Protein AF-A0A166ME03-F1 (afdb_monomer_lite)

Foldseek 3Di:
DDPVVVVVVVVVVVVVVVVVVVVVVVVVVVVVVVVVVVVVVVVVVVVVVVVVVVVVVVVVVVVVVVVVVVVVVVVPPPVCVVPPDLVVLLVVLLVVLPVLDDDDPPPPCVVSVVVLCCVLVVQLVPDVSSVVSSVVNVSSNPDDDDDD

Secondary structure (DSSP, 8-state):
--HHHHHHHHHHHHHHHHHHHHHHHHHHHHHHHHHHHHHHHHHHHHHHHHHHHHHHHHHHHHHHHHHHHHHHHHHS-HHHHHH--HHHHHHHHHHHHHHS----TTS--HHHHHHHHHHHHHHHHS-HHHHHHHHH-GGG----PPP-

Structure (mmCIF, N/CA/C/O backbone):
data_AF-A0A166ME03-F1
#
_entry.id   AF-A0A166ME03-F1
#
loop_
_atom_site.group_PDB
_atom_site.id
_atom_site.type_symbol
_atom_site.label_atom_id
_atom_site.label_alt_id
_atom_site.label_comp_id
_atom_site.label_asym_id
_atom_site.label_entity_id
_atom_site.label_seq_id
_atom_site.pdbx_PDB_ins_code
_atom_site.Cartn_x
_atom_site.Cartn_y
_atom_site.Cartn_z
_atom_site.occupancy
_atom_site.B_iso_or_equiv
_atom_site.auth_seq_id
_atom_site.auth_comp_id
_atom_site.auth_asym_id
_atom_site.auth_atom_id
_atom_site.pdbx_PDB_model_num
ATOM 1 N N . MET A 1 1 ? -50.624 6.419 66.076 1.00 56.12 1 MET A N 1
ATOM 2 C CA . MET A 1 1 ? -50.451 5.792 64.743 1.00 56.12 1 MET A CA 1
ATOM 3 C C . MET A 1 1 ? -50.716 4.304 64.876 1.00 56.12 1 MET A C 1
ATOM 5 O O . MET A 1 1 ? -50.136 3.692 65.764 1.00 56.12 1 MET A O 1
ATOM 9 N N . SER A 1 2 ? -51.625 3.748 64.070 1.00 80.06 2 SER A N 1
ATOM 10 C CA . SER A 1 2 ? -52.005 2.329 64.152 1.00 80.06 2 SER A CA 1
ATOM 11 C C . SER A 1 2 ? -50.933 1.428 63.527 1.00 80.06 2 SER A C 1
ATOM 13 O O . SER A 1 2 ? -50.274 1.818 62.563 1.00 80.06 2 SER A O 1
ATOM 15 N N . ARG A 1 3 ? -50.761 0.220 64.073 1.00 86.38 3 ARG A N 1
ATOM 16 C CA . ARG A 1 3 ? -49.747 -0.772 63.669 1.00 86.38 3 ARG A CA 1
ATOM 17 C C . ARG A 1 3 ? -49.848 -1.164 62.189 1.00 86.38 3 ARG A C 1
ATOM 19 O O . ARG A 1 3 ? -48.831 -1.476 61.577 1.00 86.38 3 ARG A O 1
ATOM 26 N N . ASP A 1 4 ? -51.045 -1.100 61.616 1.00 88.31 4 ASP A N 1
ATOM 27 C CA . ASP A 1 4 ? -51.283 -1.435 60.208 1.00 88.31 4 ASP A CA 1
ATOM 28 C C . ASP A 1 4 ? -50.715 -0.385 59.244 1.00 88.31 4 ASP A C 1
ATOM 30 O O . ASP A 1 4 ? -50.128 -0.745 58.229 1.00 88.31 4 ASP A O 1
ATOM 34 N N . MET A 1 5 ? -50.737 0.898 59.621 1.00 89.81 5 MET A N 1
ATOM 35 C CA . MET A 1 5 ? -50.171 1.987 58.811 1.00 89.81 5 MET A CA 1
ATOM 36 C C . MET A 1 5 ? -48.642 1.874 58.671 1.00 89.81 5 MET A C 1
ATOM 38 O O . MET A 1 5 ? -48.070 2.222 57.640 1.00 89.81 5 MET A O 1
ATOM 42 N N . LEU A 1 6 ? -47.960 1.371 59.709 1.00 91.25 6 LEU A N 1
ATOM 43 C CA . LEU A 1 6 ? -46.517 1.114 59.656 1.00 91.25 6 LEU A CA 1
ATOM 44 C C . LEU A 1 6 ? -46.185 -0.067 58.740 1.00 91.25 6 LEU A C 1
ATOM 46 O O . LEU A 1 6 ? -45.210 0.011 57.999 1.00 91.25 6 LEU A O 1
ATOM 50 N N . LYS A 1 7 ? -46.998 -1.133 58.754 1.00 93.06 7 LYS A N 1
ATOM 51 C CA . LYS A 1 7 ? -46.811 -2.289 57.862 1.00 93.06 7 LYS A CA 1
ATOM 52 C C . LYS A 1 7 ? -46.992 -1.909 56.397 1.00 93.06 7 LYS A C 1
ATOM 54 O O . LYS A 1 7 ? -46.183 -2.307 55.569 1.00 93.06 7 LYS A O 1
ATOM 59 N N . GLU A 1 8 ? -48.021 -1.124 56.092 1.00 93.00 8 GLU A N 1
ATOM 60 C CA . GLU A 1 8 ? -48.307 -0.675 54.727 1.00 93.00 8 GLU A CA 1
ATOM 61 C C . GLU A 1 8 ? -47.175 0.205 54.178 1.00 93.00 8 GLU A C 1
ATOM 63 O O . GLU A 1 8 ? -46.701 0.001 53.062 1.00 93.00 8 GLU A O 1
ATOM 68 N N . ARG A 1 9 ? -46.649 1.116 55.007 1.00 93.00 9 ARG A N 1
ATOM 69 C CA . ARG A 1 9 ? -45.499 1.952 54.640 1.00 93.00 9 ARG A CA 1
ATOM 70 C C . ARG A 1 9 ? -44.211 1.146 54.456 1.00 93.00 9 ARG A C 1
ATOM 72 O O . ARG A 1 9 ? -43.416 1.473 53.580 1.00 93.00 9 ARG A O 1
ATOM 79 N N . LEU A 1 10 ? -44.005 0.104 55.260 1.00 95.00 10 LEU A N 1
ATOM 80 C CA . LEU A 1 10 ? -42.848 -0.785 55.139 1.00 95.00 10 LEU A CA 1
ATOM 81 C C . LEU A 1 10 ? -42.929 -1.606 53.844 1.00 95.00 10 LEU A C 1
ATOM 83 O O . LEU A 1 10 ? -41.978 -1.608 53.072 1.00 95.00 10 LEU A O 1
ATOM 87 N N . ALA A 1 11 ? -44.100 -2.168 53.529 1.00 94.31 11 ALA A N 1
ATOM 88 C CA . ALA A 1 11 ? -44.339 -2.876 52.270 1.00 94.31 11 ALA A CA 1
ATOM 89 C C . ALA A 1 11 ? -44.170 -1.970 51.035 1.00 94.31 11 ALA A C 1
ATOM 91 O O . ALA A 1 11 ? -43.613 -2.395 50.020 1.00 94.31 11 ALA A O 1
ATOM 92 N N . PHE A 1 12 ? -44.620 -0.715 51.122 1.00 96.06 12 PHE A N 1
ATOM 93 C CA . PHE A 1 12 ? -44.413 0.282 50.073 1.00 96.06 12 PHE A CA 1
ATOM 94 C C . PHE A 1 12 ? -42.925 0.594 49.860 1.00 96.06 12 PHE A C 1
ATOM 96 O O . PHE A 1 12 ? -42.452 0.587 48.722 1.00 96.06 12 PHE A O 1
ATOM 103 N N . ASN A 1 13 ? -42.178 0.816 50.944 1.00 95.81 13 ASN A N 1
ATOM 104 C CA . ASN A 1 13 ? -40.739 1.061 50.877 1.00 95.81 13 ASN A CA 1
ATOM 105 C C . ASN A 1 13 ? -39.975 -0.147 50.315 1.00 95.81 13 ASN A C 1
ATOM 107 O O . ASN A 1 13 ? -39.111 0.042 49.464 1.00 95.81 13 ASN A O 1
ATOM 111 N N . ASP A 1 14 ? -40.322 -1.373 50.717 1.00 97.44 14 ASP A N 1
ATOM 112 C CA . ASP A 1 14 ? -39.703 -2.597 50.188 1.00 97.44 14 ASP A CA 1
ATOM 113 C C . ASP A 1 14 ? -39.938 -2.751 48.682 1.00 97.44 14 ASP A C 1
ATOM 115 O O . ASP A 1 14 ? -39.063 -3.208 47.945 1.00 97.44 14 ASP A O 1
ATOM 119 N N . ASN A 1 15 ? -41.125 -2.369 48.206 1.00 97.25 15 ASN A N 1
ATOM 120 C CA . ASN A 1 15 ? -41.423 -2.373 46.781 1.00 97.25 15 ASN A CA 1
ATOM 121 C C . ASN A 1 15 ? -40.610 -1.312 46.025 1.00 97.25 15 ASN A C 1
ATOM 123 O O . ASN A 1 15 ? -40.082 -1.604 44.955 1.00 97.25 15 ASN A O 1
ATOM 127 N N . LEU A 1 16 ? -40.478 -0.103 46.581 1.00 96.88 16 LEU A N 1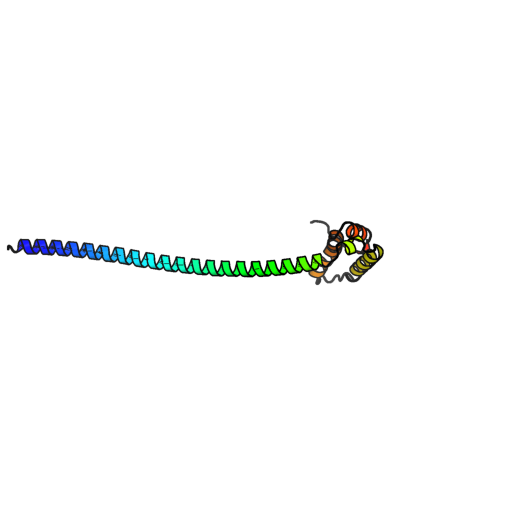
ATOM 128 C CA . LEU A 1 16 ? -39.634 0.938 45.991 1.00 96.88 16 LEU A CA 1
ATOM 129 C C . LEU A 1 16 ? -38.167 0.512 45.935 1.00 96.88 16 LEU A C 1
ATOM 131 O O . LEU A 1 16 ? -37.544 0.676 44.891 1.00 96.88 16 LEU A O 1
ATOM 135 N N . LEU A 1 17 ? -37.632 -0.065 47.014 1.00 96.88 17 LEU A N 1
ATOM 136 C CA . LEU A 1 17 ? -36.259 -0.573 47.044 1.00 96.88 17 LEU A CA 1
ATOM 137 C C . LEU A 1 17 ? -36.032 -1.603 45.937 1.00 96.88 17 LEU A C 1
ATOM 139 O O . LEU A 1 17 ? -35.121 -1.430 45.136 1.00 96.88 17 LEU A O 1
ATOM 143 N N . ARG A 1 18 ? -36.937 -2.580 45.787 1.00 97.12 18 ARG A N 1
ATOM 144 C CA . ARG A 1 18 ? -36.861 -3.563 44.693 1.00 97.12 18 ARG A CA 1
ATOM 145 C C . ARG A 1 18 ? -36.862 -2.921 43.304 1.00 97.12 18 ARG A C 1
ATOM 147 O O . ARG A 1 18 ? -36.133 -3.376 42.428 1.00 97.12 18 ARG A O 1
ATOM 154 N N . GLN A 1 19 ? -37.658 -1.874 43.088 1.00 96.69 19 GLN A N 1
ATOM 155 C CA . GLN A 1 19 ? -37.674 -1.158 41.806 1.00 96.69 19 GLN A CA 1
ATOM 156 C C . GLN A 1 19 ? -36.362 -0.411 41.540 1.00 96.69 19 GLN A C 1
ATOM 158 O O . GLN A 1 19 ? -35.892 -0.393 40.400 1.00 96.69 19 GLN A O 1
ATOM 163 N N . TYR A 1 20 ? -35.769 0.203 42.566 1.00 96.94 20 TYR A N 1
ATOM 164 C CA . TYR A 1 20 ? -34.477 0.874 42.434 1.00 96.94 20 TYR A CA 1
ATOM 165 C C . TYR A 1 20 ? -33.337 -0.119 42.217 1.00 96.94 20 TYR A C 1
ATOM 167 O O . TYR A 1 20 ? -32.513 0.126 41.340 1.00 96.94 20 TYR A O 1
ATOM 175 N N . ASP A 1 21 ? -33.335 -1.250 42.922 1.00 98.00 21 ASP A N 1
ATOM 176 C CA . ASP A 1 21 ? -32.343 -2.312 42.732 1.00 98.00 21 ASP A CA 1
ATOM 177 C C . ASP A 1 21 ? -32.407 -2.871 41.307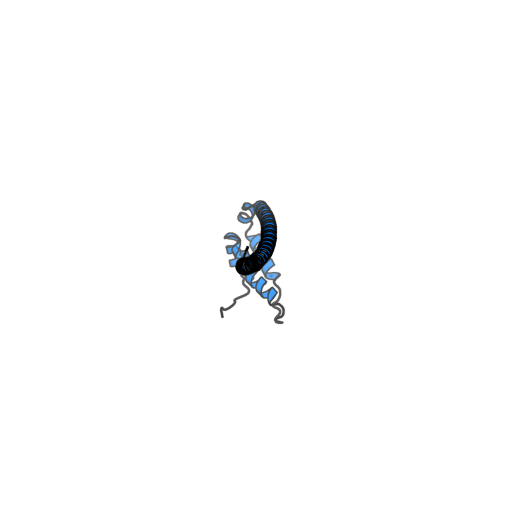 1.00 98.00 21 ASP A C 1
ATOM 179 O O . ASP A 1 21 ? -31.384 -3.005 40.638 1.00 98.00 21 ASP A O 1
ATOM 183 N N . GLN A 1 22 ? -33.615 -3.121 40.794 1.00 97.06 22 GLN A N 1
ATOM 184 C CA . GLN A 1 22 ? -33.790 -3.589 39.422 1.00 97.06 22 GLN A CA 1
ATOM 185 C C . GLN A 1 22 ? -33.269 -2.567 38.400 1.00 97.06 22 GLN A C 1
ATOM 187 O O . GLN A 1 22 ? -32.541 -2.932 37.477 1.00 97.06 22 GLN A O 1
ATOM 192 N N . ARG A 1 23 ? -33.586 -1.279 38.583 1.00 97.06 23 ARG A N 1
ATOM 193 C CA . ARG A 1 23 ? -33.071 -0.212 37.711 1.00 97.06 23 ARG A CA 1
ATOM 194 C C . ARG A 1 23 ? -31.558 -0.050 37.794 1.00 97.06 23 ARG A C 1
ATOM 196 O O . ARG A 1 23 ? -30.943 0.226 36.770 1.00 97.06 23 ARG A O 1
ATOM 203 N N . ALA A 1 24 ? -30.966 -0.200 38.976 1.00 96.88 24 ALA A N 1
ATOM 204 C CA . ALA A 1 24 ? -29.518 -0.134 39.145 1.00 96.88 24 ALA A CA 1
ATOM 205 C C . ALA A 1 24 ? -28.836 -1.237 38.324 1.00 96.88 24 ALA A C 1
ATOM 207 O O . ALA A 1 24 ? -27.949 -0.942 37.530 1.00 96.88 24 ALA A O 1
ATOM 208 N N . VAL A 1 25 ? -29.344 -2.471 38.404 1.00 97.56 25 VAL A N 1
ATOM 209 C CA . VAL A 1 25 ? -28.836 -3.599 37.606 1.00 97.56 25 VAL A CA 1
ATOM 210 C C . VAL A 1 25 ? -28.984 -3.350 36.101 1.00 97.56 25 VAL A C 1
ATOM 212 O O . VAL A 1 25 ? -28.056 -3.616 35.338 1.00 97.56 25 VAL A O 1
ATOM 215 N N . GLU A 1 26 ? -30.128 -2.823 35.652 1.00 97.19 26 GLU A N 1
ATOM 216 C CA . GLU A 1 26 ? -30.352 -2.490 34.237 1.00 97.19 26 GLU A CA 1
ATOM 217 C C . GLU A 1 26 ? -29.371 -1.419 33.733 1.00 97.19 26 GLU A C 1
ATOM 219 O O . GLU A 1 26 ? -28.832 -1.538 32.628 1.00 97.19 26 GLU A O 1
ATOM 224 N N . ILE A 1 27 ? -29.118 -0.388 34.545 1.00 97.56 27 ILE A N 1
ATOM 225 C CA . ILE A 1 27 ? -28.194 0.699 34.210 1.00 97.56 27 ILE A CA 1
ATOM 226 C C . ILE A 1 27 ? -26.750 0.199 34.198 1.00 97.56 27 ILE A C 1
ATOM 228 O O . ILE A 1 27 ? -26.041 0.485 33.236 1.00 97.56 27 ILE A O 1
ATOM 232 N N . ASP A 1 28 ? -26.322 -0.577 35.192 1.00 98.00 28 ASP A N 1
ATOM 233 C CA . ASP A 1 28 ? -24.961 -1.125 35.252 1.00 98.00 28 ASP A CA 1
ATOM 234 C C . ASP A 1 28 ? -24.682 -2.049 34.060 1.00 98.00 28 ASP A C 1
ATOM 236 O O . ASP A 1 28 ? -23.618 -1.996 33.431 1.00 98.00 28 A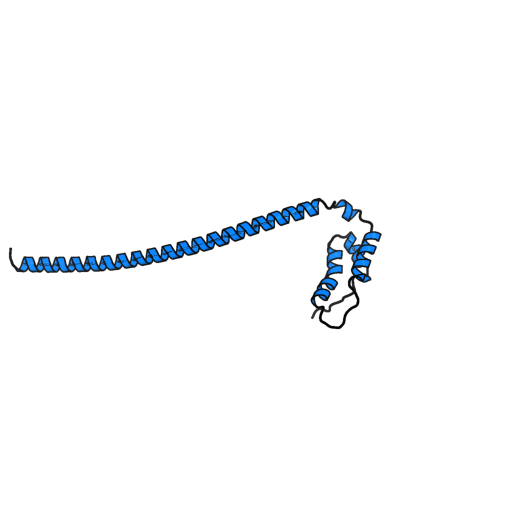SP A O 1
ATOM 240 N N . PHE A 1 29 ? -25.672 -2.854 33.672 1.00 97.81 29 PHE A N 1
ATOM 241 C CA . PHE A 1 29 ? -25.579 -3.677 32.472 1.00 97.81 29 PHE A CA 1
ATOM 242 C C . PHE A 1 29 ? -25.475 -2.829 31.194 1.00 97.81 29 PHE A C 1
ATOM 244 O O . PHE A 1 29 ? -24.643 -3.098 30.324 1.00 97.81 29 PHE A O 1
ATOM 251 N N . ALA A 1 30 ? -26.295 -1.784 31.061 1.00 97.56 30 ALA A N 1
ATOM 252 C CA . ALA A 1 30 ? -26.227 -0.888 29.909 1.00 97.56 30 ALA A CA 1
ATOM 253 C C . ALA A 1 30 ? -24.893 -0.123 29.852 1.00 97.56 30 ALA A C 1
ATOM 255 O O . ALA A 1 30 ? -24.325 0.036 28.769 1.00 97.56 30 ALA A O 1
ATOM 256 N N . TYR A 1 31 ? -24.380 0.307 31.007 1.00 97.69 31 TYR A N 1
ATOM 257 C CA . TYR A 1 31 ? -23.112 1.015 31.143 1.00 97.69 31 TYR A CA 1
ATOM 258 C C . TYR A 1 31 ? -21.935 0.141 30.705 1.00 97.69 31 TYR A C 1
ATOM 260 O O . TYR A 1 31 ? -21.196 0.522 29.800 1.00 97.69 31 TYR A O 1
ATOM 268 N N . THR A 1 32 ? -21.815 -1.068 31.257 1.00 98.12 32 THR A N 1
ATOM 269 C CA . THR A 1 32 ? -20.744 -2.017 30.893 1.00 98.12 32 THR A CA 1
ATOM 270 C C . THR A 1 32 ? -20.791 -2.403 29.414 1.00 98.12 32 THR A C 1
ATOM 272 O O . THR A 1 32 ? -19.755 -2.495 28.753 1.00 98.12 32 THR A O 1
ATOM 275 N N . LYS A 1 33 ? -21.992 -2.559 28.843 1.00 98.00 33 LYS A N 1
ATOM 276 C CA . LYS A 1 33 ? -22.162 -2.793 27.403 1.00 98.00 33 LYS A CA 1
ATOM 277 C C . LYS A 1 33 ? -21.682 -1.606 26.561 1.00 98.00 33 LYS A C 1
ATOM 279 O O . LYS A 1 33 ? -21.036 -1.816 25.533 1.00 98.00 33 LYS A O 1
ATOM 284 N N . ALA A 1 34 ? -22.012 -0.380 26.962 1.00 97.44 34 ALA A N 1
ATOM 285 C CA . ALA A 1 34 ? -21.576 0.825 26.261 1.00 97.44 34 ALA A CA 1
ATOM 286 C C . ALA A 1 34 ? -20.053 1.011 26.349 1.00 97.44 34 ALA A C 1
ATOM 288 O O . ALA A 1 34 ? -19.423 1.351 25.349 1.00 97.44 34 ALA A O 1
ATOM 289 N N . GLU A 1 35 ? -19.459 0.724 27.507 1.00 98.25 35 GLU A N 1
ATOM 290 C CA . GLU A 1 35 ? -18.011 0.765 27.715 1.00 98.25 35 GLU A CA 1
ATOM 291 C C . GLU A 1 35 ? -17.281 -0.253 26.826 1.00 98.25 35 GLU A C 1
ATOM 293 O O . GLU A 1 35 ? -16.338 0.104 26.118 1.00 98.25 35 GLU A O 1
ATOM 298 N N . ALA A 1 36 ? -17.771 -1.494 26.763 1.00 97.94 36 ALA A N 1
ATOM 299 C CA . ALA A 1 36 ? -17.216 -2.516 25.877 1.00 97.94 36 ALA A CA 1
ATOM 300 C C . ALA A 1 36 ? -17.308 -2.118 24.391 1.00 97.94 36 ALA A C 1
ATOM 302 O O . ALA A 1 36 ? -16.353 -2.308 23.635 1.00 97.94 36 ALA A O 1
ATOM 303 N N . ALA A 1 37 ? -18.434 -1.532 23.969 1.00 97.69 37 ALA A N 1
ATOM 304 C CA . ALA A 1 37 ? -18.608 -1.050 22.600 1.00 97.69 37 ALA A CA 1
ATOM 305 C C . ALA A 1 37 ? -17.659 0.115 22.270 1.00 97.69 37 ALA A C 1
ATOM 307 O O . ALA A 1 37 ? -17.117 0.180 21.167 1.00 97.69 37 ALA A O 1
ATOM 308 N N . LEU A 1 38 ? -17.426 1.014 23.229 1.00 97.94 38 LEU A N 1
ATOM 309 C CA . LEU A 1 38 ? -16.502 2.132 23.071 1.00 97.94 38 LEU A CA 1
ATOM 310 C C . LEU A 1 38 ? -15.052 1.654 22.941 1.00 97.94 38 LEU A C 1
ATOM 312 O O . LEU A 1 38 ? -14.341 2.125 22.054 1.00 97.94 38 LEU A O 1
ATOM 316 N N . LEU A 1 39 ? -14.632 0.684 23.756 1.00 98.31 39 LEU A N 1
ATOM 317 C CA . LEU A 1 39 ? -13.304 0.072 23.644 1.00 98.31 39 LEU A CA 1
ATOM 318 C C . LEU A 1 39 ? -13.106 -0.623 22.288 1.00 98.31 39 LEU A C 1
ATOM 320 O O . LEU A 1 39 ? -12.058 -0.461 21.661 1.00 98.31 39 LEU A O 1
ATOM 324 N N . ALA A 1 40 ? -14.120 -1.343 21.800 1.00 97.44 40 ALA A N 1
ATOM 325 C CA . ALA A 1 40 ? -14.073 -1.967 20.478 1.00 97.44 40 ALA A CA 1
ATOM 326 C C . ALA A 1 40 ? -13.923 -0.921 19.359 1.00 97.44 40 ALA A C 1
ATOM 328 O O . ALA A 1 40 ? -13.037 -1.045 18.513 1.00 97.44 40 ALA A O 1
ATOM 329 N N . ALA A 1 41 ? -14.716 0.155 19.400 1.00 96.62 41 ALA A N 1
ATOM 330 C CA . ALA A 1 41 ? -14.633 1.239 18.423 1.00 96.62 41 ALA A CA 1
ATOM 331 C C . ALA A 1 41 ? -13.276 1.968 18.462 1.00 96.62 41 ALA A C 1
ATOM 333 O O . ALA A 1 41 ? -12.734 2.332 17.418 1.00 96.62 41 ALA A O 1
ATOM 334 N N . GLN A 1 42 ? -12.693 2.160 19.650 1.00 98.06 42 GLN A N 1
ATOM 335 C CA . GLN A 1 42 ? -11.352 2.738 19.794 1.00 98.06 42 GLN A CA 1
ATOM 336 C C . GLN A 1 42 ? -10.274 1.847 19.171 1.00 98.06 42 GLN A C 1
ATOM 338 O O . GLN A 1 42 ? -9.382 2.355 18.490 1.00 98.06 42 GLN A O 1
ATOM 343 N N . HIS A 1 43 ? -10.367 0.531 19.366 1.00 97.75 43 HIS A N 1
ATOM 344 C CA . HIS A 1 43 ? -9.446 -0.421 18.753 1.00 97.75 43 HIS A CA 1
ATOM 345 C C . HIS A 1 43 ? -9.563 -0.418 17.220 1.00 97.75 43 HIS A C 1
ATOM 347 O O . HIS A 1 43 ? -8.549 -0.381 16.522 1.00 97.75 43 HIS A O 1
ATOM 353 N N . GLU A 1 44 ? -10.785 -0.406 16.681 1.00 97.81 44 GLU A N 1
ATOM 354 C CA . GLU A 1 44 ? -11.009 -0.291 15.234 1.00 97.81 44 GLU A CA 1
ATOM 355 C C . GLU A 1 44 ? -10.423 1.006 14.665 1.00 97.81 44 GLU A C 1
ATOM 357 O O . GLU A 1 44 ? -9.731 0.977 13.646 1.00 97.81 44 GLU A O 1
ATOM 362 N N . LEU A 1 45 ? -10.633 2.137 15.344 1.00 97.88 45 LEU A N 1
ATOM 363 C CA . LEU A 1 45 ? -10.085 3.426 14.926 1.00 97.88 45 LEU A CA 1
ATOM 364 C C . LEU A 1 45 ? -8.552 3.410 14.928 1.00 97.88 45 LEU A C 1
ATOM 366 O O . LEU A 1 45 ? -7.942 3.888 13.972 1.00 97.88 45 LEU A O 1
ATOM 370 N N . ALA A 1 46 ? -7.928 2.822 15.952 1.00 97.88 46 ALA A N 1
ATOM 371 C CA . ALA A 1 46 ? -6.477 2.659 16.005 1.00 97.88 46 ALA A CA 1
ATOM 372 C C . ALA A 1 46 ? -5.953 1.801 14.838 1.00 97.88 46 ALA A C 1
ATOM 374 O O . ALA A 1 46 ? -4.959 2.165 14.207 1.00 97.88 46 ALA A O 1
ATOM 375 N N . GLY A 1 47 ? -6.652 0.713 14.497 1.00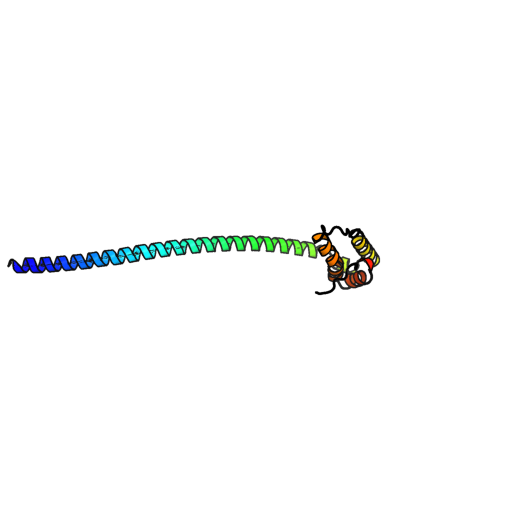 97.56 47 GLY A N 1
ATOM 376 C CA . GLY A 1 47 ? -6.317 -0.121 13.340 1.00 97.56 47 GLY A CA 1
ATOM 377 C C . GLY A 1 47 ? -6.421 0.635 12.012 1.00 97.56 47 GLY A C 1
ATOM 378 O O . GLY A 1 47 ? -5.522 0.555 11.175 1.00 97.56 47 GLY A O 1
ATOM 379 N N . LEU A 1 48 ? -7.481 1.426 11.834 1.00 97.56 48 LEU A N 1
ATOM 380 C CA . LEU A 1 48 ? -7.663 2.256 10.640 1.00 97.56 48 LEU A CA 1
ATOM 381 C C . LEU A 1 48 ? -6.627 3.380 10.540 1.00 97.56 48 LEU A C 1
ATOM 383 O O . LEU A 1 48 ? -6.174 3.688 9.438 1.00 97.56 48 LEU A O 1
ATOM 387 N N . ALA A 1 49 ? -6.236 3.981 11.665 1.00 97.94 49 ALA A N 1
ATOM 388 C CA . ALA A 1 49 ? -5.181 4.989 11.700 1.00 97.94 49 ALA A CA 1
ATOM 389 C C . ALA A 1 49 ? -3.839 4.395 11.250 1.00 97.94 49 ALA A C 1
ATOM 391 O O . ALA A 1 49 ? -3.212 4.937 10.344 1.00 97.94 49 ALA A O 1
ATOM 392 N N . ALA A 1 50 ? -3.464 3.228 11.782 1.00 97.56 50 ALA A N 1
ATOM 393 C CA . ALA A 1 50 ? -2.242 2.537 11.374 1.00 97.56 50 ALA A CA 1
ATOM 394 C C . ALA A 1 50 ? -2.245 2.178 9.875 1.00 97.56 50 ALA A C 1
ATOM 396 O O . ALA A 1 50 ? -1.265 2.425 9.176 1.00 97.56 50 ALA A O 1
ATOM 397 N N . ALA A 1 51 ? -3.361 1.652 9.355 1.00 97.38 51 ALA A N 1
ATOM 398 C CA . ALA A 1 51 ? -3.489 1.333 7.931 1.00 97.38 51 ALA A CA 1
ATOM 399 C C . ALA A 1 51 ? -3.409 2.585 7.039 1.00 97.38 51 ALA A C 1
ATOM 401 O O . ALA A 1 51 ? -2.823 2.553 5.956 1.00 97.38 51 ALA A O 1
ATOM 402 N N . ARG A 1 52 ? -3.984 3.707 7.486 1.00 98.12 52 ARG A N 1
ATOM 403 C CA . ARG A 1 52 ? -3.890 4.986 6.776 1.00 98.12 52 ARG A CA 1
ATOM 404 C C . ARG A 1 52 ? -2.445 5.477 6.702 1.00 98.12 52 ARG A C 1
ATOM 406 O O . ARG A 1 52 ? -2.031 5.921 5.632 1.00 98.12 52 ARG A O 1
ATOM 413 N N . ASP A 1 53 ? -1.711 5.406 7.805 1.00 98.12 53 ASP A N 1
ATOM 414 C CA . ASP A 1 53 ? -0.322 5.867 7.875 1.00 98.12 53 ASP A CA 1
ATOM 415 C C . ASP A 1 53 ? 0.594 5.020 6.976 1.00 98.12 53 ASP A C 1
ATOM 417 O O . ASP A 1 53 ? 1.442 5.561 6.257 1.00 98.12 53 ASP A O 1
ATOM 421 N N . ASP A 1 54 ? 0.367 3.704 6.929 1.00 97.88 54 ASP A N 1
ATOM 422 C CA . ASP A 1 54 ? 1.074 2.791 6.023 1.00 97.88 54 ASP A CA 1
ATOM 423 C C . ASP A 1 54 ? 0.826 3.151 4.547 1.00 97.88 54 ASP A C 1
ATOM 425 O O . ASP A 1 54 ? 1.766 3.369 3.776 1.00 97.88 54 ASP A O 1
ATOM 429 N N . ILE A 1 55 ? -0.442 3.351 4.165 1.00 97.88 55 ILE A N 1
ATOM 430 C CA . ILE A 1 55 ? -0.807 3.775 2.803 1.00 97.88 55 ILE A CA 1
ATOM 431 C C . ILE A 1 55 ? -0.159 5.118 2.449 1.00 97.88 55 ILE A C 1
ATOM 433 O O . ILE A 1 55 ? 0.335 5.287 1.331 1.00 97.88 55 ILE A O 1
ATOM 437 N N . GLN A 1 56 ? -0.151 6.084 3.369 1.00 98.06 56 GLN A N 1
ATOM 438 C CA . GLN A 1 56 ? 0.462 7.393 3.129 1.00 98.06 56 GLN A CA 1
ATOM 439 C C . GLN A 1 56 ? 1.977 7.290 2.923 1.00 98.06 56 GLN A C 1
ATOM 441 O O . GLN A 1 56 ? 2.513 7.939 2.021 1.00 98.06 56 GLN A O 1
ATOM 446 N N . THR A 1 57 ? 2.647 6.441 3.699 1.00 97.69 57 THR A N 1
ATOM 447 C CA . THR A 1 57 ? 4.087 6.174 3.568 1.00 97.69 57 THR A CA 1
ATOM 448 C C . THR A 1 57 ? 4.410 5.482 2.242 1.00 97.69 57 THR A C 1
ATOM 450 O O . THR A 1 57 ? 5.378 5.822 1.553 1.00 97.69 57 THR A O 1
ATOM 453 N N . HIS A 1 58 ? 3.571 4.535 1.825 1.00 97.00 58 HIS A N 1
ATOM 454 C CA . HIS A 1 58 ? 3.742 3.881 0.534 1.00 97.00 58 HIS A CA 1
ATOM 455 C C . HIS A 1 58 ? 3.517 4.857 -0.634 1.00 97.00 58 HIS A C 1
ATOM 457 O O . HIS A 1 58 ? 4.286 4.876 -1.597 1.00 97.00 58 HIS A O 1
ATOM 463 N N . GLN A 1 59 ? 2.510 5.733 -0.532 1.00 97.44 59 GLN A N 1
ATOM 464 C CA . GLN A 1 59 ? 2.246 6.764 -1.538 1.00 97.44 59 GLN A CA 1
ATOM 465 C C . GLN A 1 59 ? 3.393 7.767 -1.687 1.00 97.44 59 GLN A C 1
ATOM 467 O O . GLN A 1 59 ? 3.687 8.166 -2.817 1.00 97.44 59 GLN A O 1
ATOM 472 N N . SER A 1 60 ? 4.029 8.196 -0.592 1.00 97.06 60 SER A N 1
ATOM 473 C CA . SER A 1 60 ? 5.175 9.109 -0.683 1.00 97.06 60 SER A CA 1
ATOM 474 C C . SER A 1 60 ? 6.358 8.437 -1.376 1.00 97.06 60 SER A C 1
ATOM 476 O O . SER A 1 60 ? 6.927 9.024 -2.293 1.00 97.06 60 SER A O 1
ATOM 478 N N . THR A 1 61 ? 6.637 7.177 -1.039 1.00 97.38 61 THR A N 1
ATOM 479 C CA . THR A 1 61 ? 7.708 6.391 -1.668 1.00 97.38 61 THR A CA 1
ATOM 480 C C . THR A 1 61 ? 7.485 6.252 -3.177 1.00 97.38 61 THR A C 1
ATOM 482 O O . THR A 1 61 ? 8.359 6.596 -3.970 1.00 97.38 61 THR A O 1
ATOM 485 N N . LEU A 1 62 ? 6.282 5.845 -3.599 1.00 97.12 62 LEU A N 1
ATOM 486 C CA . LEU A 1 62 ? 5.942 5.732 -5.022 1.00 97.12 62 LEU A CA 1
ATOM 487 C C . LEU A 1 62 ? 5.991 7.076 -5.759 1.00 97.12 62 LEU A C 1
ATOM 489 O O . LEU A 1 62 ? 6.292 7.118 -6.957 1.00 97.12 62 LEU A O 1
ATOM 493 N N . ARG A 1 63 ? 5.664 8.181 -5.078 1.00 97.50 63 ARG A N 1
ATOM 494 C CA . ARG A 1 63 ? 5.762 9.523 -5.660 1.00 97.50 63 ARG A CA 1
ATOM 495 C C . ARG A 1 63 ? 7.224 9.905 -5.884 1.00 97.50 63 ARG A C 1
ATOM 497 O O . ARG A 1 63 ? 7.556 10.320 -6.990 1.00 97.50 63 ARG A O 1
ATOM 504 N N . GLU A 1 64 ? 8.087 9.691 -4.896 1.00 97.31 64 GLU A N 1
ATOM 505 C CA . GLU A 1 64 ? 9.529 9.937 -5.022 1.00 97.31 64 GLU A CA 1
ATOM 506 C C . GLU A 1 64 ? 10.161 9.087 -6.133 1.00 97.31 64 GLU A C 1
ATOM 508 O O . GLU A 1 64 ? 10.950 9.589 -6.936 1.00 97.31 64 GLU A O 1
ATOM 513 N N . GLU A 1 65 ? 9.795 7.808 -6.230 1.00 96.50 65 GLU A N 1
ATOM 514 C CA . GLU A 1 65 ? 10.254 6.930 -7.310 1.00 96.50 65 GLU A CA 1
ATOM 515 C C . GLU A 1 65 ? 9.803 7.428 -8.686 1.00 96.50 65 GLU A C 1
ATOM 517 O O . GLU A 1 65 ? 10.610 7.496 -9.616 1.00 96.50 65 GLU A O 1
ATOM 522 N N . ASN A 1 66 ? 8.538 7.834 -8.823 1.00 95.06 66 ASN A N 1
ATOM 523 C CA . ASN A 1 66 ? 8.036 8.393 -10.076 1.00 95.06 66 ASN A CA 1
ATOM 524 C C . ASN A 1 66 ? 8.748 9.690 -10.459 1.00 95.06 66 ASN A C 1
ATOM 526 O O . ASN A 1 66 ? 9.094 9.863 -11.626 1.00 95.06 66 ASN A O 1
ATOM 530 N N . GLU A 1 67 ? 8.996 10.585 -9.506 1.00 96.00 67 GLU A N 1
ATOM 531 C CA . GLU A 1 67 ? 9.744 11.821 -9.752 1.00 96.00 67 GLU A CA 1
ATOM 532 C C . GLU A 1 67 ? 11.172 11.518 -10.227 1.00 96.00 67 GLU A C 1
ATOM 534 O O . GLU A 1 67 ? 11.640 12.108 -11.206 1.00 96.00 67 GLU A O 1
ATOM 539 N N . ARG A 1 68 ? 11.843 10.529 -9.618 1.00 93.94 68 ARG A N 1
ATOM 540 C CA . ARG A 1 68 ? 13.166 10.056 -10.064 1.00 93.94 68 ARG A CA 1
ATOM 541 C C . ARG A 1 68 ? 13.125 9.481 -11.480 1.00 93.94 68 ARG A C 1
ATOM 543 O O . ARG A 1 68 ? 13.987 9.814 -12.297 1.00 93.94 68 ARG A O 1
ATOM 550 N N . LEU A 1 69 ? 12.130 8.651 -11.795 1.00 89.56 69 LEU A N 1
ATOM 551 C CA . LEU A 1 69 ? 11.958 8.081 -13.135 1.00 89.56 69 LEU A CA 1
ATOM 552 C C . LEU A 1 69 ? 11.672 9.168 -14.173 1.00 89.56 69 LEU A C 1
ATOM 554 O O . LEU A 1 69 ? 12.266 9.157 -15.249 1.00 89.56 69 LEU A O 1
ATOM 558 N N . GLN A 1 70 ? 10.821 10.140 -13.851 1.00 85.75 70 GLN A N 1
ATOM 559 C CA . GLN A 1 70 ? 10.540 11.273 -14.731 1.00 85.75 70 GLN A CA 1
ATOM 560 C C . GLN A 1 70 ? 11.787 12.123 -14.973 1.00 85.75 70 GLN A C 1
ATOM 562 O O . GLN A 1 70 ? 12.053 12.486 -16.119 1.00 85.75 70 GLN A O 1
ATOM 567 N N . ALA A 1 71 ? 12.588 12.388 -13.939 1.00 88.06 71 ALA A N 1
ATOM 568 C CA . ALA A 1 71 ? 13.858 13.095 -14.086 1.00 88.06 71 ALA A CA 1
ATOM 569 C C . ALA A 1 71 ? 14.853 12.314 -14.966 1.00 88.06 71 ALA A C 1
ATOM 571 O O . ALA A 1 71 ? 15.511 12.902 -15.827 1.00 88.06 71 ALA A O 1
ATOM 572 N N . SER A 1 72 ? 14.927 10.988 -14.807 1.00 84.31 72 SER A N 1
ATOM 573 C CA . SER A 1 72 ? 15.750 10.113 -15.654 1.00 84.31 72 SER A CA 1
ATOM 574 C C . SER A 1 72 ? 15.271 10.092 -17.110 1.00 84.31 72 SER A C 1
ATOM 576 O O . SER A 1 72 ? 16.076 10.193 -18.031 1.00 84.31 72 SER A O 1
ATOM 578 N N . LEU A 1 73 ? 13.961 10.034 -17.346 1.00 77.81 73 LEU A N 1
ATOM 579 C CA . LEU A 1 73 ? 13.405 10.097 -18.697 1.00 77.81 73 LEU A CA 1
ATOM 580 C C . LEU A 1 73 ? 13.610 11.472 -19.338 1.00 77.81 73 LEU A C 1
ATOM 582 O O . LEU A 1 73 ? 13.894 11.549 -20.531 1.00 77.81 73 LEU A O 1
ATOM 586 N N . ALA A 1 74 ? 13.498 12.552 -18.563 1.00 77.25 74 ALA A N 1
ATOM 587 C CA . ALA A 1 74 ? 13.752 13.908 -19.038 1.00 77.25 74 ALA A CA 1
ATOM 588 C C . ALA A 1 74 ? 15.231 14.138 -19.387 1.00 77.25 74 ALA A C 1
ATOM 590 O O . ALA A 1 74 ? 15.528 14.914 -20.299 1.00 77.25 74 ALA A O 1
ATOM 591 N N . SER A 1 75 ? 16.157 13.461 -18.696 1.00 76.31 75 SER A N 1
ATOM 592 C CA . SER A 1 75 ? 17.591 13.554 -18.984 1.00 76.31 75 SER A CA 1
ATOM 593 C C . SER A 1 75 ? 18.002 12.782 -20.240 1.00 76.31 75 SER A C 1
ATOM 595 O O . SER A 1 75 ? 19.010 13.137 -20.851 1.00 76.31 75 SER A O 1
ATOM 597 N N . ILE A 1 76 ? 17.210 11.797 -20.685 1.00 73.19 76 ILE A N 1
ATOM 598 C CA . ILE A 1 76 ? 17.379 11.142 -21.986 1.00 73.19 76 ILE A CA 1
ATOM 599 C C . ILE A 1 76 ? 16.792 12.069 -23.061 1.00 73.19 76 ILE A C 1
ATOM 601 O O . ILE A 1 76 ? 15.571 12.166 -23.210 1.00 73.19 76 ILE A O 1
ATOM 605 N N . PRO A 1 77 ? 17.615 12.750 -23.878 1.00 67.69 77 PRO A N 1
ATOM 606 C CA . PRO A 1 77 ? 17.094 13.650 -24.886 1.00 67.69 77 PRO A CA 1
ATOM 607 C C . PRO A 1 77 ? 16.331 12.814 -25.912 1.00 67.69 77 PRO A C 1
ATOM 609 O O . PRO A 1 77 ? 16.917 12.029 -26.656 1.00 67.69 77 PRO A O 1
ATOM 612 N N . SER A 1 78 ? 15.020 13.021 -26.012 1.00 64.69 78 SER A N 1
ATOM 613 C CA . SER A 1 78 ? 14.168 12.384 -27.030 1.00 64.69 78 SER A CA 1
ATOM 614 C C . SER A 1 78 ? 14.689 12.583 -28.464 1.00 64.69 78 SER A C 1
ATOM 616 O O . SER A 1 78 ? 14.392 11.790 -29.360 1.00 64.69 78 SER A O 1
ATOM 618 N N . ARG A 1 79 ? 15.512 13.621 -28.682 1.00 64.12 79 ARG A N 1
ATOM 619 C CA . ARG A 1 79 ? 16.275 13.834 -29.917 1.00 64.12 79 ARG A CA 1
ATOM 620 C C . ARG A 1 79 ? 17.269 12.708 -30.185 1.00 64.12 79 ARG A C 1
ATOM 622 O O . ARG A 1 79 ? 17.267 12.227 -31.309 1.00 64.12 79 ARG A O 1
ATOM 629 N N . LEU A 1 80 ? 18.024 12.240 -29.186 1.00 68.25 80 LEU A N 1
ATOM 630 C CA . LEU A 1 80 ? 18.987 11.148 -29.355 1.00 68.25 80 LEU A CA 1
ATOM 631 C C . LEU A 1 80 ? 18.297 9.878 -29.842 1.00 68.25 80 LEU A C 1
ATOM 633 O O . LEU A 1 80 ? 18.761 9.295 -30.809 1.00 68.25 80 LEU A O 1
ATOM 637 N N . LEU A 1 81 ? 17.143 9.503 -29.278 1.00 67.81 81 LEU A N 1
ATOM 638 C CA . LEU A 1 81 ? 16.388 8.328 -29.739 1.00 67.81 81 LEU A CA 1
ATOM 639 C C . LEU A 1 81 ? 15.864 8.472 -31.179 1.00 67.81 81 LEU A C 1
ATOM 641 O O . LEU A 1 81 ? 15.739 7.477 -31.895 1.00 67.81 81 LEU A O 1
ATOM 645 N N . LYS A 1 82 ? 15.575 9.700 -31.629 1.00 68.25 82 LYS A N 1
ATOM 646 C CA . LYS A 1 82 ? 15.132 9.977 -33.006 1.00 68.25 82 LYS A CA 1
ATOM 647 C C . LYS A 1 82 ? 16.289 10.037 -34.006 1.00 68.25 82 LYS A C 1
ATOM 649 O O . LYS A 1 82 ? 16.108 9.623 -35.150 1.00 68.25 82 LYS A O 1
ATOM 654 N N . THR A 1 83 ? 17.451 10.543 -33.593 1.00 74.94 83 THR A N 1
ATOM 655 C CA . THR A 1 83 ? 18.645 10.698 -34.442 1.00 74.94 83 THR A CA 1
ATOM 656 C C . THR A 1 83 ? 19.608 9.518 -34.350 1.00 74.94 83 THR A C 1
ATOM 658 O O . THR A 1 83 ? 20.604 9.501 -35.067 1.00 74.94 83 THR A O 1
ATOM 661 N N . PHE A 1 84 ? 19.331 8.531 -33.496 1.00 76.50 84 PHE A N 1
ATOM 662 C CA . PHE A 1 84 ? 20.208 7.386 -33.287 1.00 76.50 84 PHE A CA 1
ATOM 663 C C . PHE A 1 84 ? 20.380 6.569 -34.584 1.00 76.50 84 PHE A C 1
ATOM 665 O O . PHE A 1 84 ? 19.376 6.092 -35.124 1.00 76.50 84 PHE A O 1
ATOM 672 N N . PRO A 1 85 ? 21.605 6.377 -35.107 1.00 86.31 85 PRO A N 1
ATOM 673 C CA . PRO A 1 85 ? 21.848 5.695 -36.381 1.00 86.31 85 PRO A CA 1
ATOM 674 C C . PRO A 1 85 ? 21.236 4.291 -36.461 1.00 86.31 85 PRO A C 1
ATOM 676 O O . PRO A 1 85 ? 21.255 3.530 -35.497 1.00 86.31 85 PRO A O 1
ATOM 679 N N . PHE A 1 86 ? 20.688 3.945 -37.629 1.00 86.75 86 PHE A N 1
ATOM 680 C CA . PHE A 1 86 ? 20.074 2.634 -37.860 1.00 86.75 86 PHE A CA 1
ATOM 681 C C . PHE A 1 86 ? 21.083 1.491 -37.716 1.00 86.75 86 PHE A C 1
ATOM 683 O O . PHE A 1 86 ? 20.747 0.459 -37.143 1.00 86.75 86 PHE A O 1
ATOM 690 N N . ASP A 1 87 ? 22.321 1.701 -38.162 1.00 86.44 87 ASP A N 1
ATOM 691 C CA . ASP A 1 87 ? 23.374 0.681 -38.114 1.00 86.44 87 ASP A CA 1
ATOM 692 C C . ASP A 1 87 ? 23.765 0.329 -36.680 1.00 86.44 87 ASP A C 1
ATOM 694 O O . ASP A 1 87 ? 23.927 -0.842 -36.350 1.00 86.44 87 ASP A O 1
ATOM 698 N N . LEU A 1 88 ? 23.817 1.328 -35.795 1.00 88.12 88 LEU A N 1
ATOM 699 C CA . LEU A 1 88 ? 24.065 1.096 -34.376 1.00 88.12 88 LEU A CA 1
ATOM 700 C C . LEU A 1 88 ? 22.889 0.364 -33.714 1.00 88.12 88 LEU A C 1
ATOM 702 O O . LEU A 1 88 ? 23.121 -0.506 -32.882 1.00 88.12 88 LEU A O 1
ATOM 706 N N . LEU A 1 89 ? 21.635 0.648 -34.103 1.00 87.75 89 LEU A N 1
ATOM 707 C CA . LEU A 1 89 ? 20.479 -0.121 -33.610 1.00 87.75 89 LEU A CA 1
ATOM 708 C C . LEU A 1 89 ? 20.554 -1.570 -34.067 1.00 87.75 89 LEU A C 1
ATOM 710 O O . LEU A 1 89 ? 20.364 -2.464 -33.249 1.00 87.75 89 LEU A O 1
ATOM 714 N N . ARG A 1 90 ? 20.860 -1.803 -35.348 1.00 87.88 90 ARG A N 1
ATOM 715 C CA . ARG A 1 90 ? 21.038 -3.153 -35.897 1.00 87.88 90 ARG A CA 1
ATOM 716 C C . ARG A 1 90 ? 22.145 -3.896 -35.167 1.00 87.88 90 ARG A C 1
ATOM 718 O O . ARG A 1 90 ? 21.959 -5.056 -34.813 1.00 87.88 90 ARG A O 1
ATOM 725 N N . TYR A 1 91 ? 23.261 -3.224 -34.900 1.00 87.88 91 TYR A N 1
ATOM 726 C CA . TYR A 1 91 ? 24.388 -3.796 -34.173 1.00 87.88 91 TYR A CA 1
ATOM 727 C C . TYR A 1 91 ? 24.007 -4.206 -32.745 1.00 87.88 91 TYR A C 1
ATOM 729 O O . TYR A 1 91 ? 24.243 -5.352 -32.363 1.00 87.88 91 TYR A O 1
ATOM 737 N N . ILE A 1 92 ? 23.359 -3.306 -31.993 1.00 86.69 92 ILE A N 1
ATOM 738 C CA . ILE A 1 92 ? 22.869 -3.576 -30.631 1.00 86.69 92 ILE A CA 1
ATOM 739 C C . ILE A 1 92 ? 21.891 -4.753 -30.643 1.00 86.69 92 ILE A C 1
ATOM 741 O O . ILE A 1 92 ? 22.066 -5.712 -29.900 1.00 86.69 92 ILE A O 1
ATOM 745 N N . MET A 1 93 ? 20.886 -4.708 -31.518 1.00 88.38 93 MET A N 1
ATOM 746 C CA . MET A 1 93 ? 19.866 -5.752 -31.627 1.00 88.38 93 MET A CA 1
ATOM 747 C C . MET A 1 93 ? 20.464 -7.110 -32.002 1.00 88.38 93 MET A C 1
ATOM 749 O O . MET A 1 93 ? 20.073 -8.129 -31.439 1.00 88.38 93 MET A O 1
ATOM 753 N N . SER A 1 94 ? 21.455 -7.124 -32.893 1.00 84.81 94 SER A N 1
ATOM 754 C CA . SER A 1 94 ? 22.163 -8.348 -33.270 1.00 84.81 94 SER A CA 1
ATOM 755 C C . SER A 1 94 ? 22.988 -8.918 -32.114 1.00 84.81 94 SER A C 1
ATOM 757 O O . SER A 1 94 ? 23.072 -10.131 -31.989 1.00 84.81 94 SER A O 1
ATOM 759 N N . HIS A 1 95 ? 23.564 -8.079 -31.247 1.00 82.62 95 HIS A N 1
ATOM 760 C CA . HIS A 1 95 ? 24.318 -8.544 -30.075 1.00 82.62 95 HIS A CA 1
ATOM 761 C C . HIS A 1 95 ? 23.405 -9.100 -28.982 1.00 82.62 95 HIS A C 1
ATOM 763 O O . HIS A 1 95 ? 23.669 -10.177 -28.454 1.00 82.62 95 HIS A O 1
ATOM 769 N N . VAL A 1 96 ? 22.282 -8.431 -28.715 1.00 78.44 96 VAL A N 1
ATOM 770 C CA . VAL A 1 96 ? 21.263 -8.918 -27.771 1.00 78.44 96 VAL A CA 1
ATOM 771 C C . VAL A 1 96 ? 20.694 -10.277 -28.217 1.00 78.44 96 VAL A C 1
ATOM 773 O O . VAL A 1 96 ? 20.435 -11.154 -27.391 1.00 78.44 96 VAL A O 1
ATOM 776 N N . ALA A 1 97 ? 20.552 -10.485 -29.530 1.00 71.88 97 ALA A N 1
ATOM 777 C CA . ALA A 1 97 ? 20.145 -11.766 -30.109 1.00 71.88 97 ALA A CA 1
ATOM 778 C C . AL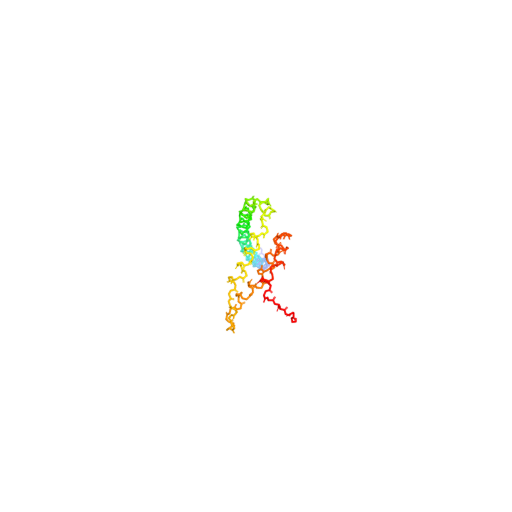A A 1 97 ? 21.184 -12.895 -29.937 1.00 71.88 97 ALA A C 1
ATOM 780 O O . ALA A 1 97 ? 20.820 -14.065 -29.972 1.00 71.88 97 ALA A O 1
ATOM 781 N N . ILE A 1 98 ? 22.472 -12.566 -29.782 1.00 64.69 98 ILE A N 1
ATOM 782 C CA . ILE A 1 98 ? 23.571 -13.542 -29.661 1.00 64.69 98 ILE A CA 1
ATOM 783 C C . ILE A 1 98 ? 23.836 -13.905 -28.193 1.00 64.69 98 ILE A C 1
ATOM 785 O O . ILE A 1 98 ? 24.097 -15.067 -27.886 1.00 64.69 98 ILE A O 1
ATOM 789 N N . GLU A 1 99 ? 23.736 -12.940 -27.272 1.00 60.00 99 GLU A N 1
ATOM 790 C CA . GLU A 1 99 ? 23.930 -13.166 -25.826 1.00 60.00 99 GLU A CA 1
ATOM 791 C C . GLU A 1 99 ? 22.857 -14.077 -25.207 1.00 60.00 99 GLU A C 1
ATOM 793 O O . GLU A 1 99 ? 23.041 -14.654 -24.135 1.00 60.00 99 GLU A O 1
ATOM 798 N N . THR A 1 100 ? 21.753 -14.297 -25.915 1.00 56.56 100 THR A N 1
ATOM 799 C CA . THR A 1 100 ? 20.691 -15.235 -25.549 1.00 56.56 100 THR A CA 1
ATOM 800 C C . THR A 1 100 ? 21.035 -16.669 -25.974 1.00 56.56 100 THR A C 1
ATOM 802 O O . THR A 1 100 ? 20.260 -17.296 -26.682 1.00 56.56 100 THR A O 1
ATOM 805 N N . GLY A 1 101 ? 22.191 -17.166 -25.497 1.00 54.19 101 GLY A N 1
ATOM 806 C CA . GLY A 1 101 ? 22.967 -18.368 -25.876 1.00 54.19 101 GLY A CA 1
ATOM 807 C C . GLY A 1 101 ? 22.270 -19.683 -26.285 1.00 54.19 101 GLY A C 1
ATOM 808 O O . GLY A 1 101 ? 21.055 -19.797 -26.346 1.00 54.19 101 GLY A O 1
ATOM 809 N N . SER A 1 102 ? 23.066 -20.721 -26.572 1.00 57.47 102 SER A N 1
ATOM 810 C CA . SER A 1 102 ? 22.596 -22.040 -27.046 1.00 57.47 102 SER A CA 1
ATOM 811 C C . SER A 1 102 ? 21.373 -22.551 -26.276 1.00 57.47 102 SER A C 1
ATOM 813 O O . SER A 1 102 ? 21.381 -22.560 -25.049 1.00 57.47 102 SER A O 1
ATOM 815 N N . TRP A 1 103 ? 20.341 -23.000 -26.995 1.00 59.03 103 TRP A N 1
ATOM 816 C CA . TRP A 1 103 ? 19.161 -23.641 -26.416 1.00 59.03 103 TRP A CA 1
ATOM 817 C C . TRP A 1 103 ? 19.591 -24.888 -25.626 1.00 59.03 103 TRP A C 1
ATOM 819 O O . TRP A 1 103 ? 19.926 -25.915 -26.217 1.00 59.03 103 TRP A O 1
ATOM 829 N N . THR A 1 104 ? 19.646 -24.801 -24.299 1.00 57.47 104 THR A N 1
ATOM 830 C CA . THR A 1 104 ? 19.924 -25.934 -23.410 1.00 57.47 104 THR A CA 1
ATOM 831 C C . THR A 1 104 ? 18.640 -26.742 -23.237 1.00 57.47 104 THR A C 1
ATOM 833 O O . THR A 1 104 ? 17.669 -26.306 -22.630 1.00 57.47 104 THR A O 1
ATOM 836 N N . THR A 1 105 ? 18.594 -27.944 -23.812 1.00 58.28 105 THR A N 1
ATOM 837 C CA . THR A 1 105 ? 17.407 -28.821 -23.817 1.00 58.28 105 THR A CA 1
ATOM 838 C C . THR A 1 105 ? 17.077 -29.451 -22.457 1.00 58.28 105 THR A C 1
ATOM 840 O O . THR A 1 105 ? 16.245 -30.352 -22.388 1.00 58.28 105 THR A O 1
ATOM 843 N N . ASP A 1 106 ? 17.728 -29.039 -21.370 1.00 59.44 106 ASP A N 1
ATOM 844 C CA . ASP A 1 106 ? 17.644 -29.698 -20.064 1.00 59.44 106 ASP A CA 1
ATOM 845 C C . ASP A 1 106 ? 16.502 -29.187 -19.168 1.00 59.44 106 ASP A C 1
ATOM 847 O O . ASP A 1 106 ? 16.351 -29.658 -18.040 1.00 59.44 106 ASP A O 1
ATOM 851 N N . GLY A 1 107 ? 15.649 -28.289 -19.677 1.00 55.53 107 GLY A N 1
ATOM 852 C CA . GLY A 1 107 ? 14.348 -27.955 -19.083 1.00 55.53 107 GLY A CA 1
ATOM 853 C C . GLY A 1 107 ? 14.403 -27.238 -17.72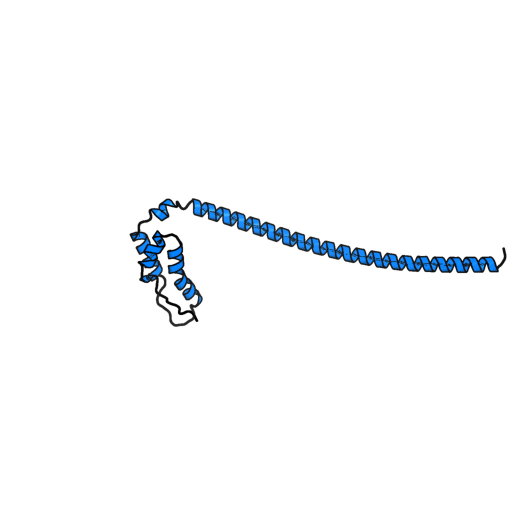8 1.00 55.53 107 GLY A C 1
ATOM 854 O O . GLY A 1 107 ? 13.353 -26.997 -17.137 1.00 55.53 107 GLY A O 1
ATOM 855 N N . ARG A 1 108 ? 15.595 -26.880 -17.231 1.00 57.91 108 ARG A N 1
ATOM 856 C CA . ARG A 1 108 ? 15.782 -26.178 -15.946 1.00 57.91 108 ARG A CA 1
ATOM 857 C C . ARG A 1 108 ? 15.710 -24.655 -16.054 1.00 57.91 108 ARG A C 1
ATOM 859 O O . ARG A 1 108 ? 15.583 -23.988 -15.036 1.00 57.91 108 ARG A O 1
ATOM 866 N N . ASP A 1 109 ? 15.691 -24.123 -17.273 1.00 57.50 109 ASP A N 1
ATOM 867 C CA . ASP A 1 109 ? 15.834 -22.690 -17.547 1.00 57.50 109 ASP A CA 1
ATOM 868 C C . ASP A 1 109 ? 14.506 -21.973 -17.864 1.00 57.50 109 ASP A C 1
ATOM 870 O O . ASP A 1 109 ? 14.512 -20.949 -18.543 1.00 57.50 109 ASP A O 1
ATOM 874 N N . GLN A 1 110 ? 13.349 -22.490 -17.407 1.00 57.75 110 GLN A N 1
ATOM 875 C CA . GLN A 1 110 ? 11.988 -21.980 -17.723 1.00 57.75 110 GLN A CA 1
ATOM 876 C C . GLN A 1 110 ? 11.859 -20.442 -17.609 1.00 57.75 110 GLN A C 1
ATOM 878 O O . GLN A 1 110 ? 11.171 -19.814 -18.415 1.00 57.75 110 GLN A O 1
ATOM 883 N N . GLU A 1 111 ? 12.530 -19.834 -16.630 1.00 58.09 111 GLU A N 1
ATOM 884 C CA . GLU A 1 111 ? 12.531 -18.384 -16.397 1.00 58.09 111 GLU A CA 1
ATOM 885 C C . GLU A 1 111 ? 13.341 -17.623 -17.466 1.00 58.09 111 GLU A C 1
ATOM 887 O O . GLU A 1 111 ? 12.829 -16.680 -18.070 1.00 58.09 111 GLU A O 1
ATOM 892 N N . TYR A 1 112 ? 14.528 -18.122 -17.834 1.00 60.44 112 TYR A N 1
ATOM 893 C CA . TYR A 1 112 ? 15.332 -17.584 -18.940 1.00 60.44 112 TYR A CA 1
ATOM 894 C C . TYR A 1 112 ? 14.620 -17.694 -20.294 1.00 60.44 112 TYR A C 1
ATOM 896 O O . TYR A 1 112 ? 14.799 -16.831 -21.156 1.00 60.44 112 TYR A O 1
ATOM 904 N N . TYR A 1 113 ? 13.787 -18.721 -20.499 1.00 65.88 113 TYR A N 1
ATOM 905 C CA . TYR A 1 113 ? 12.982 -18.850 -21.718 1.00 65.88 113 TYR A CA 1
ATOM 906 C C . TYR A 1 113 ? 12.004 -17.683 -21.883 1.00 65.88 113 TYR A C 1
ATOM 908 O O . TYR A 1 113 ? 11.901 -17.125 -22.974 1.00 65.88 113 TYR A O 1
ATOM 916 N N . MET A 1 114 ? 11.304 -17.283 -20.818 1.00 65.25 114 MET A N 1
ATOM 917 C CA . MET A 1 114 ? 10.300 -16.217 -20.901 1.00 65.25 114 MET A CA 1
ATOM 918 C C . MET A 1 114 ? 10.913 -14.852 -21.208 1.00 65.25 114 MET A C 1
ATOM 920 O O . MET A 1 114 ? 10.342 -14.088 -21.992 1.00 65.25 114 MET A O 1
ATOM 924 N N . ASP A 1 115 ? 12.088 -14.562 -20.655 1.00 68.94 115 ASP A N 1
ATOM 925 C CA . ASP A 1 115 ? 12.779 -13.302 -20.923 1.00 68.94 115 ASP A CA 1
ATOM 926 C C . ASP A 1 115 ? 13.247 -13.219 -22.379 1.00 68.94 115 ASP A C 1
ATOM 928 O O . ASP A 1 115 ? 13.017 -12.206 -23.045 1.00 68.94 115 ASP A O 1
ATOM 932 N N . ARG A 1 116 ? 13.775 -14.316 -22.938 1.00 72.06 116 ARG A N 1
ATOM 933 C CA . ARG A 1 116 ? 14.185 -14.387 -24.354 1.00 72.06 116 ARG A CA 1
ATOM 934 C C . ARG A 1 116 ? 13.034 -14.151 -25.318 1.00 72.06 116 ARG A C 1
ATOM 936 O O . ARG A 1 116 ? 13.189 -13.428 -26.299 1.00 72.06 116 ARG A O 1
ATOM 943 N N . VAL A 1 117 ? 11.869 -14.722 -25.022 1.00 77.25 117 VAL A N 1
ATOM 944 C CA . VAL A 1 117 ? 10.668 -14.541 -25.846 1.00 77.25 117 VAL A CA 1
ATOM 945 C C . VAL A 1 117 ? 10.209 -13.088 -25.841 1.00 77.25 117 VAL A C 1
ATOM 947 O O . VAL A 1 117 ? 9.696 -12.613 -26.849 1.00 77.25 117 VAL A O 1
ATOM 950 N N . ARG A 1 118 ? 10.400 -12.362 -24.736 1.00 82.44 118 ARG A N 1
ATOM 951 C CA . ARG A 1 118 ? 9.935 -10.976 -24.585 1.00 82.44 118 ARG A CA 1
ATOM 952 C C . ARG A 1 118 ? 10.852 -9.955 -25.244 1.00 82.44 118 ARG A C 1
ATOM 954 O O . ARG A 1 118 ? 10.348 -8.936 -25.717 1.00 82.44 118 ARG A O 1
ATOM 961 N N . VAL A 1 119 ? 12.158 -10.210 -25.298 1.00 83.62 119 VAL A N 1
ATOM 962 C CA . VAL A 1 119 ? 13.169 -9.260 -25.797 1.00 83.62 119 VAL A CA 1
ATOM 963 C C . VAL A 1 119 ? 12.808 -8.632 -27.157 1.00 83.62 119 VAL A C 1
ATOM 965 O O . VAL A 1 119 ? 12.805 -7.399 -27.236 1.00 83.62 119 VAL A O 1
ATOM 968 N N . PRO A 1 120 ? 12.420 -9.387 -28.207 1.00 87.31 120 PRO A N 1
ATOM 969 C CA . PRO A 1 120 ? 12.068 -8.796 -29.503 1.00 87.31 120 PRO A CA 1
ATOM 970 C C . PRO A 1 120 ? 10.872 -7.843 -29.412 1.00 87.31 120 PRO A C 1
ATOM 972 O O . PRO A 1 120 ? 10.875 -6.769 -30.018 1.00 87.31 120 PRO A O 1
ATOM 975 N N . PHE A 1 121 ? 9.869 -8.193 -28.602 1.00 88.00 121 PHE A N 1
ATOM 976 C CA . PHE A 1 121 ? 8.679 -7.368 -28.393 1.00 88.00 121 PHE A CA 1
ATOM 977 C C . PHE A 1 121 ? 8.990 -6.111 -27.578 1.00 88.00 121 PHE A C 1
ATOM 979 O O . PHE A 1 121 ? 8.507 -5.030 -27.921 1.00 88.00 121 PHE A O 1
ATOM 986 N N . VAL A 1 122 ? 9.829 -6.223 -26.544 1.00 87.12 122 VAL A N 1
ATOM 987 C CA . VAL A 1 122 ? 10.282 -5.078 -25.741 1.00 87.12 122 VAL A CA 1
ATOM 988 C C . VAL A 1 122 ? 11.037 -4.090 -26.631 1.00 87.12 122 VAL A C 1
ATOM 990 O O . VAL A 1 122 ? 10.669 -2.915 -26.684 1.00 87.12 122 VAL A O 1
ATOM 993 N N . LEU A 1 123 ? 12.004 -4.563 -27.421 1.00 87.38 123 LEU A N 1
ATOM 994 C CA . LEU A 1 123 ? 12.759 -3.726 -28.360 1.00 87.38 123 LEU A CA 1
ATOM 995 C C . LEU A 1 123 ? 11.849 -3.077 -29.417 1.00 87.38 123 LEU A C 1
ATOM 997 O O . LEU A 1 123 ? 11.976 -1.883 -29.703 1.00 87.38 123 LEU A O 1
ATOM 1001 N N . ALA A 1 124 ? 10.876 -3.820 -29.949 1.00 89.44 124 ALA A N 1
ATOM 1002 C CA . ALA A 1 124 ? 9.908 -3.310 -30.919 1.00 89.44 124 ALA A CA 1
ATOM 1003 C C . ALA A 1 124 ? 8.868 -2.339 -30.319 1.00 89.44 124 ALA A C 1
ATOM 1005 O O . ALA A 1 124 ? 8.157 -1.649 -31.065 1.00 89.44 124 ALA A O 1
ATOM 1006 N N . SER A 1 125 ? 8.742 -2.261 -28.993 1.00 88.62 125 SER A N 1
ATOM 1007 C CA . SER A 1 125 ? 7.767 -1.388 -28.327 1.00 88.62 125 SER A CA 1
ATOM 1008 C C . SER A 1 125 ? 8.250 0.063 -28.175 1.00 88.62 125 SER A C 1
ATOM 1010 O O . SER A 1 125 ? 7.418 0.968 -28.187 1.00 88.62 125 SER A O 1
ATOM 1012 N N . VAL A 1 126 ? 9.570 0.300 -28.148 1.00 85.12 126 VAL A N 1
ATOM 1013 C CA . VAL A 1 126 ? 10.190 1.595 -27.792 1.00 85.12 126 VAL A CA 1
ATOM 1014 C C . VAL A 1 126 ? 9.734 2.751 -28.690 1.00 85.12 126 VAL A C 1
ATOM 1016 O O . VAL A 1 126 ? 9.229 3.765 -28.217 1.00 85.12 126 VAL A O 1
ATOM 1019 N N . CYS A 1 127 ? 9.916 2.632 -30.008 1.00 85.69 127 CYS A N 1
ATOM 1020 C CA . CYS A 1 127 ? 9.422 3.614 -30.976 1.00 85.69 127 CYS A CA 1
ATOM 1021 C C . CYS A 1 127 ? 9.297 2.997 -32.377 1.00 85.69 127 CYS A C 1
ATOM 1023 O O . CYS A 1 127 ? 9.776 1.891 -32.625 1.00 85.69 127 CYS A O 1
ATOM 1025 N N . ARG A 1 128 ? 8.697 3.728 -33.332 1.00 86.69 128 ARG A N 1
ATOM 1026 C CA . ARG A 1 128 ? 8.551 3.254 -34.725 1.00 86.69 128 ARG A CA 1
ATOM 1027 C C . ARG A 1 128 ? 9.892 2.869 -35.363 1.00 86.69 128 ARG A C 1
ATOM 1029 O O . ARG A 1 128 ? 9.956 1.858 -36.043 1.00 86.69 128 ARG A O 1
ATOM 1036 N N . ARG A 1 129 ? 10.956 3.640 -35.104 1.00 87.56 129 ARG A N 1
ATOM 1037 C CA . ARG A 1 129 ? 12.300 3.394 -35.653 1.00 87.56 129 ARG A CA 1
ATOM 1038 C C . ARG A 1 129 ? 12.888 2.079 -35.138 1.00 87.56 129 ARG A C 1
ATOM 1040 O O . ARG A 1 129 ? 13.361 1.278 -35.930 1.00 87.56 129 ARG A O 1
ATOM 1047 N N . TRP A 1 130 ? 12.811 1.848 -33.827 1.00 90.75 130 TRP A N 1
ATOM 1048 C CA . TRP A 1 130 ? 13.274 0.604 -33.205 1.00 90.75 130 TRP A CA 1
ATOM 1049 C C . TRP A 1 130 ? 12.452 -0.590 -33.677 1.00 90.75 130 TRP A C 1
ATOM 1051 O O . TRP A 1 130 ? 13.020 -1.628 -33.985 1.00 90.75 130 TRP A O 1
ATOM 1061 N N . ARG A 1 131 ? 11.135 -0.422 -33.833 1.00 91.44 131 ARG A N 1
ATOM 1062 C CA . ARG A 1 131 ? 10.266 -1.455 -34.400 1.00 91.44 131 ARG A CA 1
ATOM 1063 C C . ARG A 1 131 ? 10.693 -1.877 -35.798 1.00 91.44 131 ARG A C 1
ATOM 1065 O O . ARG A 1 131 ? 10.780 -3.071 -36.044 1.00 91.44 131 ARG A O 1
ATOM 1072 N N . THR A 1 132 ? 10.974 -0.926 -36.690 1.00 91.69 132 THR A N 1
ATOM 1073 C CA . THR A 1 132 ? 11.462 -1.242 -38.041 1.00 91.69 132 THR A CA 1
ATOM 1074 C C . THR A 1 132 ? 12.743 -2.066 -37.978 1.00 91.69 132 THR A C 1
ATOM 1076 O O . THR A 1 132 ? 12.816 -3.117 -38.599 1.00 91.69 132 THR A O 1
ATOM 1079 N N . VAL A 1 133 ? 13.722 -1.650 -37.169 1.00 91.75 133 VAL A N 1
ATOM 1080 C CA . VAL A 1 133 ? 14.988 -2.390 -37.054 1.00 91.75 133 VAL A CA 1
ATOM 1081 C C . VAL A 1 133 ? 14.800 -3.767 -36.431 1.00 91.75 133 VAL A C 1
ATOM 1083 O O . VAL A 1 133 ? 15.396 -4.728 -36.905 1.00 91.75 133 VAL A O 1
ATOM 1086 N N . ALA A 1 134 ? 13.969 -3.878 -35.396 1.00 91.12 134 ALA A N 1
ATOM 1087 C CA . ALA A 1 134 ? 13.708 -5.143 -34.724 1.00 91.12 134 ALA A CA 1
ATOM 1088 C C . ALA A 1 134 ? 13.041 -6.145 -35.673 1.00 91.12 134 ALA A C 1
ATOM 1090 O O . ALA A 1 134 ? 13.425 -7.308 -35.692 1.00 91.12 134 ALA A O 1
ATOM 1091 N N . LEU A 1 135 ? 12.083 -5.697 -36.492 1.00 90.25 135 LEU A N 1
ATOM 1092 C CA . LEU A 1 135 ? 11.441 -6.533 -37.511 1.00 90.25 135 LEU A CA 1
ATOM 1093 C C . LEU A 1 135 ? 12.404 -6.923 -38.642 1.00 90.25 135 LEU A C 1
ATOM 1095 O O . LEU A 1 135 ? 12.352 -8.056 -39.110 1.00 90.25 135 LEU A O 1
ATOM 1099 N N . ASP A 1 136 ? 13.310 -6.025 -39.036 1.00 91.06 136 ASP A N 1
ATOM 1100 C CA . ASP A 1 136 ? 14.359 -6.312 -40.026 1.00 91.06 136 ASP A CA 1
ATOM 1101 C C . ASP A 1 136 ? 15.446 -7.265 -39.497 1.00 91.06 136 ASP A C 1
ATOM 1103 O O . ASP A 1 136 ? 16.185 -7.868 -40.275 1.00 91.06 136 ASP A O 1
ATOM 1107 N N . THR A 1 137 ? 15.589 -7.379 -38.176 1.00 89.44 137 THR A N 1
ATOM 1108 C CA . THR A 1 137 ? 16.630 -8.189 -37.535 1.00 89.44 137 THR A CA 1
ATOM 1109 C C . THR A 1 137 ? 16.070 -9.573 -37.223 1.00 89.44 137 THR A C 1
ATOM 1111 O O . THR A 1 137 ? 15.629 -9.853 -36.111 1.00 89.44 137 THR A O 1
ATOM 1114 N N . SER A 1 138 ? 16.076 -10.461 -38.220 1.00 86.19 138 SER A N 1
ATOM 1115 C CA . SER A 1 138 ? 15.503 -11.813 -38.113 1.00 86.19 138 SER A CA 1
ATOM 1116 C C . SER A 1 138 ? 16.096 -12.654 -36.978 1.00 86.19 138 SER A C 1
ATOM 1118 O O . SER A 1 138 ? 15.382 -13.457 -36.383 1.00 86.19 138 SER A O 1
ATOM 1120 N N . SER A 1 139 ? 17.366 -12.433 -36.625 1.00 83.56 139 SER A N 1
ATOM 1121 C CA . SER A 1 139 ? 18.040 -13.115 -35.515 1.00 83.56 139 SER A CA 1
ATOM 1122 C C . SER A 1 139 ? 17.424 -12.834 -34.143 1.00 83.56 139 SER A C 1
ATOM 1124 O O . SER A 1 139 ? 17.674 -13.603 -33.225 1.00 83.56 139 SER A O 1
ATOM 1126 N N . LEU A 1 140 ? 16.604 -11.788 -33.984 1.00 83.50 140 LEU A N 1
ATOM 1127 C CA . LEU A 1 140 ? 15.850 -11.557 -32.748 1.00 83.50 140 LEU A CA 1
ATOM 1128 C C . LEU A 1 140 ? 14.669 -12.528 -32.593 1.00 83.50 140 LEU A C 1
ATOM 1130 O O . LEU A 1 140 ? 14.310 -12.895 -31.479 1.00 83.50 140 LEU A O 1
ATOM 1134 N N . TRP A 1 141 ? 14.048 -12.954 -33.691 1.00 85.38 141 TRP A N 1
ATOM 1135 C CA . TRP A 1 141 ? 12.774 -13.680 -33.680 1.00 85.38 141 TRP A CA 1
ATOM 1136 C C . TRP A 1 141 ? 12.985 -15.194 -33.686 1.00 85.38 141 TRP A C 1
ATOM 1138 O O . TRP A 1 141 ? 12.543 -15.903 -34.587 1.00 85.38 141 TRP A O 1
ATOM 1148 N N . THR A 1 142 ? 13.683 -15.703 -32.676 1.00 75.31 142 THR A N 1
ATOM 1149 C CA . THR A 1 142 ? 14.104 -17.114 -32.612 1.00 75.31 142 THR A CA 1
ATOM 1150 C C . THR A 1 142 ? 13.049 -18.060 -32.043 1.00 75.31 142 THR A C 1
ATOM 1152 O O . THR A 1 142 ? 13.286 -19.265 -31.979 1.00 75.31 142 THR A O 1
ATOM 1155 N N . PHE A 1 143 ? 11.882 -17.549 -31.640 1.00 71.56 143 PHE A N 1
ATOM 1156 C CA . PHE A 1 143 ? 10.853 -18.334 -30.967 1.00 71.56 143 PHE A CA 1
ATOM 1157 C C . PHE A 1 143 ? 9.453 -18.081 -31.528 1.00 71.56 143 PHE A C 1
ATOM 1159 O O . PHE A 1 143 ? 9.005 -16.940 -31.645 1.00 71.56 143 PHE A O 1
ATOM 1166 N N . ILE A 1 144 ? 8.738 -19.171 -31.808 1.00 67.44 144 ILE A N 1
ATOM 1167 C CA . ILE A 1 144 ? 7.318 -19.178 -32.161 1.00 67.44 144 ILE A CA 1
ATOM 1168 C C . ILE A 1 144 ? 6.614 -20.092 -31.158 1.00 67.44 144 ILE A C 1
ATOM 1170 O O . ILE A 1 144 ? 6.925 -21.278 -31.071 1.00 67.44 144 ILE A O 1
ATOM 1174 N N . HIS A 1 145 ? 5.653 -19.549 -30.411 1.00 64.19 145 HIS A N 1
ATOM 1175 C CA . HIS A 1 145 ? 4.745 -20.344 -29.588 1.00 64.19 145 HIS A CA 1
ATOM 1176 C C . HIS A 1 145 ? 3.407 -20.473 -30.303 1.00 64.19 145 HIS A C 1
ATOM 1178 O O . HIS A 1 145 ? 2.800 -19.465 -30.664 1.00 64.19 145 HIS A O 1
ATOM 1184 N N . SER A 1 146 ? 2.931 -21.701 -30.488 1.00 55.72 146 SER A N 1
ATOM 1185 C CA . SER A 1 146 ? 1.534 -21.914 -30.856 1.00 55.72 146 SER A CA 1
ATOM 1186 C C . SER A 1 146 ? 0.660 -21.623 -29.636 1.00 55.72 146 SER A C 1
ATOM 1188 O O . SER A 1 146 ? 0.952 -22.170 -28.571 1.00 55.72 146 SER A O 1
ATOM 1190 N N . PRO A 1 147 ? -0.423 -20.838 -29.767 1.00 56.88 147 PRO A N 1
ATOM 1191 C CA . PRO A 1 147 ? -1.469 -20.807 -28.752 1.00 56.88 147 PRO A CA 1
ATOM 1192 C C . PRO A 1 147 ? -1.961 -22.238 -28.491 1.00 56.88 147 PRO A C 1
ATOM 1194 O O . PRO A 1 147 ? -2.080 -23.023 -29.438 1.00 56.88 147 PRO A O 1
ATOM 1197 N N . LYS A 1 148 ? -2.196 -22.576 -27.223 1.00 50.69 148 LYS A N 1
ATOM 1198 C CA . LYS A 1 148 ? -2.957 -23.768 -26.830 1.00 50.69 148 LYS A CA 1
ATOM 1199 C C . LYS A 1 148 ? -4.431 -23.420 -26.715 1.00 50.69 148 LYS A C 1
ATOM 1201 O O . LYS A 1 148 ? -4.712 -22.290 -26.257 1.00 50.69 148 LYS A O 1
#

Sequence (148 aa):
MSRDMLKERLAFNDNLLRQYDQRAVEIDFAYTKAEAALLAAQHELAGLAAARDDIQTHQSTLREENERLQASLASIPSRLLKTFPFDLLRYIMSHVAIETGSWTTDGRDQEYYMDRVRVPFVLASVCRRWRTVALDTSSLWTFIHSPK

Radius of gyration: 39.89 Å; chains: 1; bounding box: 76×44×105 Å

Organism: NCBI:txid1314781

pLDDT: mean 85.05, std 14.02, range [50.69, 98.31]